Protein AF-A0A1L8ZAM5-F1 (afdb_monomer_lite)

pLDDT: mean 94.32, std 7.03, range [63.94, 98.81]

Structure (mmCIF, N/CA/C/O backbone):
data_AF-A0A1L8ZAM5-F1
#
_entry.id   AF-A0A1L8ZAM5-F1
#
loop_
_atom_site.group_PDB
_atom_site.id
_atom_site.type_symbol
_atom_site.label_atom_id
_atom_site.label_alt_id
_atom_site.label_comp_id
_atom_site.label_asym_id
_atom_site.label_entity_id
_atom_site.label_seq_id
_atom_site.pdbx_PDB_ins_code
_atom_site.Cartn_x
_atom_site.Cartn_y
_atom_site.Cartn_z
_atom_site.occupancy
_atom_site.B_iso_or_equiv
_atom_site.auth_seq_id
_atom_site.auth_comp_id
_atom_site.auth_asym_id
_atom_site.auth_atom_id
_atom_site.pdbx_PDB_model_num
ATOM 1 N N . LYS A 1 1 ? 14.959 -14.318 -19.731 1.00 70.69 1 LYS A N 1
ATOM 2 C CA . LYS A 1 1 ? 14.356 -14.761 -21.014 1.00 70.69 1 LYS A CA 1
ATOM 3 C C . LYS A 1 1 ? 13.358 -13.746 -21.567 1.00 70.69 1 LYS A C 1
ATOM 5 O O . LYS A 1 1 ? 13.463 -13.453 -22.744 1.00 70.69 1 LYS A O 1
ATOM 10 N N . TYR A 1 2 ? 12.443 -13.206 -20.751 1.00 84.19 2 TYR A N 1
ATOM 11 C CA . TYR A 1 2 ? 11.358 -12.346 -21.256 1.00 84.19 2 TYR A CA 1
ATOM 12 C C . TYR A 1 2 ? 11.474 -10.853 -20.890 1.00 84.19 2 TYR A C 1
ATOM 14 O O . TYR A 1 2 ? 10.843 -10.032 -21.534 1.00 84.19 2 TYR A O 1
ATOM 22 N N . GLY A 1 3 ? 12.325 -10.457 -19.939 1.00 86.44 3 GLY A N 1
ATOM 23 C CA . GLY A 1 3 ? 12.623 -9.042 -19.665 1.00 86.44 3 GLY A CA 1
ATOM 24 C C . GLY A 1 3 ? 11.603 -8.347 -18.758 1.00 86.44 3 GLY A C 1
ATOM 25 O O . GLY A 1 3 ? 11.974 -7.999 -17.648 1.00 86.44 3 GLY A O 1
ATOM 26 N N . SER A 1 4 ? 10.354 -8.185 -19.205 1.00 93.06 4 SER A N 1
ATOM 27 C CA . SER A 1 4 ? 9.264 -7.501 -18.478 1.00 93.06 4 SER A CA 1
ATOM 28 C C . SER A 1 4 ? 7.912 -8.199 -18.687 1.00 93.06 4 SER A C 1
ATOM 30 O O . SER A 1 4 ? 7.790 -9.077 -19.548 1.00 93.06 4 SER A O 1
ATOM 32 N N . LEU A 1 5 ? 6.877 -7.797 -17.936 1.00 95.19 5 LEU A N 1
ATOM 33 C CA . LEU A 1 5 ? 5.503 -8.276 -18.134 1.00 95.19 5 LEU A CA 1
ATOM 34 C C . LEU A 1 5 ? 4.952 -7.898 -19.510 1.00 95.19 5 LEU A C 1
ATOM 36 O O . LEU A 1 5 ? 4.290 -8.726 -20.134 1.00 95.19 5 LEU A O 1
ATOM 40 N N . HIS A 1 6 ? 5.264 -6.706 -20.022 1.00 94.75 6 HIS A N 1
ATOM 41 C CA . HIS A 1 6 ? 4.866 -6.296 -21.373 1.00 94.75 6 HIS A CA 1
ATOM 42 C C . HIS A 1 6 ? 5.391 -7.266 -22.430 1.00 94.75 6 HIS A C 1
ATOM 44 O O . HIS A 1 6 ? 4.630 -7.781 -23.244 1.00 94.75 6 HIS A O 1
ATOM 50 N N . ASN A 1 7 ? 6.679 -7.602 -22.362 1.00 93.62 7 ASN A N 1
ATOM 51 C CA . ASN A 1 7 ? 7.300 -8.532 -23.302 1.00 93.62 7 ASN A CA 1
ATOM 52 C C 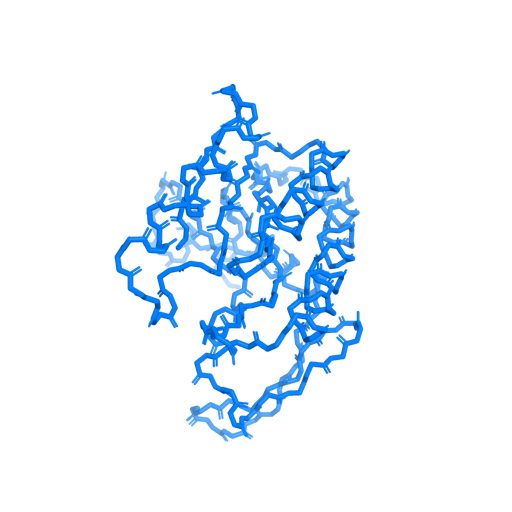. ASN A 1 7 ? 6.804 -9.971 -23.116 1.00 93.62 7 ASN A C 1
ATOM 54 O O . ASN A 1 7 ? 6.690 -10.718 -24.085 1.00 93.62 7 ASN A O 1
ATOM 58 N N . PHE A 1 8 ? 6.518 -10.374 -21.875 1.00 96.00 8 PHE A N 1
ATOM 59 C CA . PHE A 1 8 ? 6.014 -11.712 -21.577 1.00 96.00 8 PHE A CA 1
ATOM 60 C C . PHE A 1 8 ? 4.571 -11.919 -22.056 1.00 96.00 8 PHE A C 1
ATOM 62 O O . PHE A 1 8 ? 4.241 -12.987 -22.562 1.00 96.00 8 PHE A O 1
ATOM 69 N N . THR A 1 9 ? 3.717 -10.906 -21.903 1.00 95.50 9 THR A N 1
ATOM 70 C CA . THR A 1 9 ? 2.276 -10.985 -22.200 1.00 95.50 9 THR A CA 1
ATOM 71 C C . THR A 1 9 ? 1.894 -10.408 -23.560 1.00 95.50 9 THR A C 1
ATOM 73 O O . THR A 1 9 ? 0.767 -10.611 -24.002 1.00 95.50 9 THR A O 1
ATOM 76 N N . THR A 1 10 ? 2.798 -9.679 -24.223 1.00 93.94 10 THR A N 1
ATOM 77 C CA . THR A 1 10 ? 2.553 -8.834 -25.412 1.00 93.94 10 THR A CA 1
ATOM 78 C C . THR A 1 10 ? 1.596 -7.652 -25.184 1.00 93.94 10 THR A C 1
ATOM 80 O O . THR A 1 10 ? 1.192 -6.977 -26.132 1.00 93.94 10 THR A O 1
ATOM 83 N N . TRP A 1 11 ? 1.237 -7.365 -23.929 1.00 96.12 11 TRP A N 1
ATOM 84 C CA . TRP A 1 11 ? 0.388 -6.231 -23.574 1.00 96.12 11 TRP A CA 1
ATOM 85 C C . TRP A 1 11 ? 1.189 -4.928 -23.548 1.00 96.12 11 TRP A C 1
ATOM 87 O O . TRP A 1 11 ? 2.045 -4.720 -22.691 1.00 96.12 11 TRP A O 1
ATOM 97 N N . ASN A 1 12 ? 0.861 -4.017 -24.463 1.00 92.69 12 ASN A N 1
ATOM 98 C CA . ASN A 1 12 ? 1.584 -2.753 -24.652 1.00 92.69 12 ASN A CA 1
ATOM 99 C C . ASN A 1 12 ? 0.889 -1.543 -23.999 1.00 92.69 12 ASN A C 1
ATOM 101 O O . ASN A 1 12 ? 1.110 -0.408 -24.415 1.00 92.69 12 ASN A O 1
ATOM 105 N N . LYS A 1 13 ? 0.000 -1.771 -23.025 1.00 96.19 13 LYS A N 1
ATOM 106 C CA . LYS A 1 13 ? -0.583 -0.706 -22.192 1.00 96.19 13 LYS A CA 1
ATOM 107 C C . LYS A 1 13 ? -0.176 -0.908 -20.737 1.00 96.19 13 LYS A C 1
ATOM 109 O O . LYS A 1 13 ? 0.528 -1.859 -20.421 1.00 96.19 13 LYS A O 1
ATOM 114 N N . ASN A 1 14 ? -0.671 -0.037 -19.867 1.00 96.56 14 ASN A N 1
ATOM 115 C CA . ASN A 1 14 ? -0.209 0.033 -18.493 1.00 96.56 14 ASN A CA 1
ATOM 116 C C . ASN A 1 14 ? -0.565 -1.213 -17.666 1.00 96.56 14 ASN A C 1
ATOM 118 O O . ASN A 1 14 ? -1.676 -1.746 -17.772 1.00 96.56 14 ASN A O 1
ATOM 122 N N . PHE A 1 15 ? 0.355 -1.598 -16.788 1.00 97.69 15 PHE A N 1
ATOM 123 C CA . PHE A 1 15 ? 0.166 -2.512 -15.674 1.00 97.69 15 PHE A CA 1
ATOM 124 C C . PHE A 1 15 ? 0.216 -1.759 -14.346 1.00 97.69 15 PHE A C 1
ATOM 126 O O . PHE A 1 15 ? 1.153 -1.015 -14.064 1.00 97.69 15 PHE A O 1
ATOM 133 N N . LEU A 1 16 ? -0.769 -2.031 -13.495 1.00 97.88 16 LEU A N 1
ATOM 134 C CA . LEU A 1 16 ? -0.651 -1.821 -12.060 1.00 97.88 16 LEU A CA 1
ATOM 135 C C . LEU A 1 16 ? -0.344 -3.176 -11.434 1.00 97.88 16 LEU A C 1
ATOM 137 O O . LEU A 1 16 ? -1.105 -4.126 -11.626 1.00 97.88 16 LEU A O 1
ATOM 141 N N . THR A 1 17 ? 0.757 -3.272 -10.698 1.00 97.19 17 THR A N 1
ATOM 142 C CA . THR A 1 17 ? 1.063 -4.466 -9.907 1.00 97.19 17 THR A CA 1
ATOM 143 C C . THR A 1 17 ? 0.812 -4.187 -8.442 1.00 97.19 17 THR A C 1
ATOM 145 O O . THR A 1 17 ? 1.338 -3.226 -7.887 1.00 97.19 17 THR A O 1
ATOM 148 N N . ASP A 1 18 ? 0.006 -5.038 -7.821 1.00 94.31 18 ASP A N 1
ATOM 149 C CA . ASP A 1 18 ? -0.148 -5.029 -6.375 1.00 94.31 18 ASP A CA 1
ATOM 150 C C . ASP A 1 18 ? 1.117 -5.565 -5.676 1.00 94.31 18 ASP A C 1
ATOM 152 O O . ASP A 1 18 ? 1.936 -6.271 -6.273 1.00 94.31 18 ASP A O 1
ATOM 156 N N . SER A 1 19 ? 1.272 -5.227 -4.398 1.00 89.06 19 SER A N 1
ATOM 157 C CA . SER A 1 19 ? 2.425 -5.588 -3.575 1.00 89.06 19 SER A CA 1
ATOM 158 C C . SER A 1 19 ? 2.397 -7.030 -3.060 1.00 89.06 19 SER A C 1
ATOM 160 O O . SER A 1 19 ? 3.420 -7.540 -2.596 1.00 89.06 19 SER A O 1
ATOM 162 N N . GLY A 1 20 ? 1.234 -7.690 -3.116 1.00 81.88 20 GLY A N 1
ATOM 163 C CA . GLY A 1 20 ? 1.020 -9.002 -2.515 1.00 81.88 20 GLY A CA 1
ATOM 164 C C . GLY A 1 20 ? 0.577 -8.947 -1.049 1.00 81.88 20 GLY A C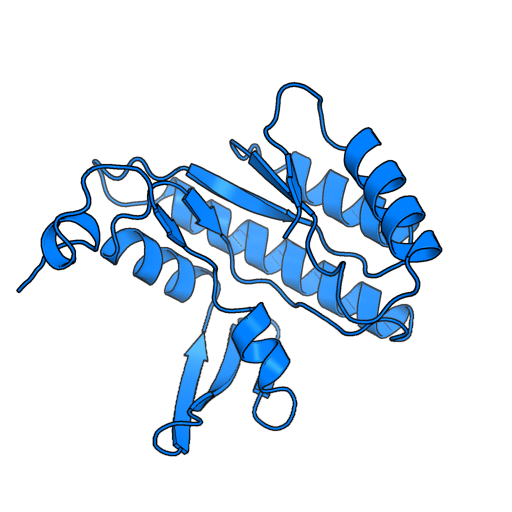 1
ATOM 165 O O . GLY A 1 20 ? 0.333 -10.000 -0.455 1.00 81.88 20 GLY A O 1
ATOM 166 N N . GLY A 1 21 ? 0.467 -7.758 -0.441 1.00 69.88 21 GLY A N 1
ATOM 167 C CA . GLY A 1 21 ? 0.079 -7.587 0.965 1.00 69.88 21 GLY A CA 1
ATOM 168 C C . GLY A 1 21 ? -1.299 -8.180 1.283 1.00 69.88 21 GLY A C 1
ATOM 169 O O . GLY A 1 21 ? -1.474 -8.852 2.308 1.00 69.88 21 GLY A O 1
ATOM 170 N N . PHE A 1 22 ? -2.262 -8.025 0.368 1.00 74.19 22 PHE A N 1
ATOM 171 C CA . PHE A 1 22 ? -3.596 -8.614 0.501 1.00 74.19 22 PHE A CA 1
ATOM 172 C C . PHE A 1 22 ? -3.593 -10.141 0.327 1.00 74.19 22 PHE A C 1
ATOM 174 O O . PHE A 1 22 ? -4.240 -10.860 1.086 1.00 74.19 22 PHE A O 1
ATOM 181 N N . GLN A 1 23 ? -2.820 -10.679 -0.617 1.00 75.81 23 GLN A N 1
ATOM 182 C CA . GLN A 1 23 ? -2.671 -12.125 -0.809 1.00 75.81 23 GLN A CA 1
ATOM 183 C C . GLN A 1 23 ? -2.055 -12.751 0.443 1.00 75.81 23 GLN A C 1
ATOM 185 O O . GLN A 1 23 ? -2.527 -13.781 0.922 1.00 75.81 23 GLN A O 1
ATOM 190 N N . VAL A 1 24 ? -1.067 -12.087 1.043 1.00 73.50 24 VAL A N 1
ATOM 191 C CA . VAL A 1 24 ? -0.512 -12.497 2.331 1.00 73.50 24 VAL A CA 1
ATOM 192 C C . VAL A 1 24 ? -1.572 -12.408 3.440 1.00 73.50 24 VAL A C 1
ATOM 194 O O . VAL A 1 24 ? -1.643 -13.310 4.269 1.00 73.50 24 VAL A O 1
ATOM 197 N N . PHE A 1 25 ? -2.449 -11.396 3.447 1.00 66.12 25 PHE A N 1
ATOM 198 C CA . PHE A 1 25 ? -3.618 -11.330 4.346 1.00 66.12 25 PHE A CA 1
ATOM 199 C C . PHE A 1 25 ? -4.591 -12.497 4.182 1.00 66.12 25 PHE A C 1
ATOM 201 O O . PHE A 1 25 ? -4.984 -13.089 5.187 1.00 66.12 25 PHE A O 1
ATOM 208 N N . SER A 1 26 ? -4.903 -12.902 2.951 1.00 69.31 26 SER A N 1
ATOM 209 C CA . SER A 1 26 ? -5.757 -14.070 2.694 1.00 69.31 26 SER A CA 1
ATOM 210 C C . SER A 1 26 ? -5.150 -15.391 3.201 1.00 69.31 26 SER A C 1
ATOM 212 O O . SER A 1 26 ? -5.872 -16.354 3.445 1.00 69.31 26 SER A O 1
ATOM 214 N N . LEU A 1 27 ? -3.833 -15.413 3.439 1.00 73.44 27 LEU A N 1
ATOM 215 C CA . LEU A 1 27 ? -3.076 -16.524 4.019 1.00 73.44 27 LEU A CA 1
ATOM 216 C C . LEU A 1 27 ? -2.806 -16.323 5.524 1.00 73.44 27 LEU A C 1
ATOM 218 O O . LEU A 1 27 ? -1.775 -16.768 6.024 1.00 73.44 27 LEU A O 1
ATOM 222 N N . SER A 1 28 ? -3.688 -15.640 6.259 1.00 63.94 28 SER A N 1
ATOM 223 C CA . SER A 1 28 ? -3.460 -15.187 7.645 1.00 63.94 28 SER A CA 1
ATOM 224 C C . SER A 1 28 ? -2.933 -16.260 8.614 1.00 63.94 28 SER A C 1
ATOM 226 O O . SER A 1 28 ? -2.066 -15.957 9.430 1.00 63.94 28 SER A O 1
ATOM 228 N N . GLY A 1 29 ? -3.370 -17.520 8.491 1.00 65.25 29 GLY A N 1
ATOM 229 C CA . GLY A 1 29 ? -2.870 -18.642 9.306 1.00 65.25 29 GLY A CA 1
ATOM 230 C C . GLY A 1 29 ? -1.452 -19.125 8.960 1.00 65.25 29 GLY A C 1
ATOM 231 O O . GLY A 1 29 ? -0.883 -19.948 9.672 1.00 65.25 29 GLY A O 1
ATOM 232 N N . LEU A 1 30 ? -0.878 -18.633 7.864 1.00 73.56 30 LEU A N 1
ATOM 233 C CA . LEU A 1 30 ? 0.402 -19.055 7.298 1.00 73.56 30 LEU A CA 1
ATOM 234 C C . LEU A 1 30 ? 1.417 -17.912 7.207 1.00 73.56 30 LEU A C 1
ATOM 236 O O . LEU A 1 30 ? 2.467 -18.103 6.588 1.00 73.56 30 LEU A O 1
ATOM 240 N N . ARG A 1 31 ? 1.129 -16.745 7.804 1.00 84.25 31 ARG A N 1
ATOM 241 C CA . ARG A 1 31 ? 2.020 -15.579 7.777 1.00 84.25 31 ARG A CA 1
ATOM 242 C C . ARG A 1 31 ? 2.556 -15.189 9.149 1.00 84.25 31 ARG A C 1
ATOM 244 O O . ARG A 1 31 ? 1.891 -15.354 10.166 1.00 84.25 31 ARG A O 1
ATOM 251 N N . LYS A 1 32 ? 3.737 -14.574 9.156 1.00 87.75 32 LYS A N 1
ATOM 252 C CA . LYS A 1 32 ? 4.314 -13.887 10.315 1.00 87.75 32 LYS A CA 1
ATOM 253 C C . LYS A 1 32 ? 4.858 -12.535 9.875 1.00 87.75 32 LYS A C 1
ATOM 255 O O . LYS A 1 32 ? 5.745 -12.476 9.029 1.00 87.75 32 LYS A O 1
ATOM 260 N N . ILE A 1 33 ? 4.316 -11.470 10.453 1.00 90.69 33 ILE A N 1
ATOM 261 C CA . ILE A 1 33 ? 4.731 -10.091 10.192 1.00 90.69 33 ILE A CA 1
ATOM 262 C C . ILE A 1 33 ? 5.795 -9.694 11.217 1.00 90.69 33 ILE A C 1
ATOM 264 O O . ILE A 1 33 ? 5.663 -9.997 12.405 1.00 90.69 33 ILE A O 1
ATOM 268 N N . ASP A 1 34 ? 6.832 -9.001 10.763 1.00 91.69 34 ASP A N 1
ATOM 269 C CA . ASP A 1 34 ? 7.798 -8.312 11.613 1.00 91.69 34 ASP A CA 1
ATOM 270 C C . ASP A 1 34 ? 8.032 -6.875 11.116 1.00 91.69 34 ASP A C 1
ATOM 272 O O . ASP A 1 34 ? 7.349 -6.391 10.220 1.00 91.69 34 ASP A O 1
ATOM 276 N N . LEU A 1 35 ? 8.974 -6.150 11.723 1.00 93.62 35 LEU A N 1
ATOM 277 C CA . LEU A 1 35 ? 9.244 -4.755 11.355 1.00 93.62 35 LEU A CA 1
ATOM 278 C C . LEU A 1 35 ? 9.885 -4.591 9.966 1.00 93.62 35 LEU A C 1
ATOM 280 O O . LEU A 1 35 ? 9.846 -3.497 9.409 1.00 93.62 35 LEU A O 1
ATOM 284 N N . LYS A 1 36 ? 10.501 -5.638 9.413 1.00 94.00 36 LYS A N 1
ATOM 285 C CA . LYS A 1 36 ? 11.262 -5.611 8.155 1.00 94.00 36 LYS A CA 1
ATOM 286 C C . LYS A 1 36 ? 10.507 -6.237 6.983 1.00 94.00 36 LYS A C 1
ATOM 288 O O . LYS A 1 36 ? 10.867 -5.979 5.837 1.00 94.00 36 LYS A O 1
ATOM 293 N N . GLY A 1 37 ? 9.482 -7.041 7.246 1.00 94.38 37 GLY A N 1
ATOM 294 C CA . GLY A 1 37 ? 8.728 -7.700 6.193 1.00 94.38 37 GLY A CA 1
ATOM 295 C C . GLY A 1 37 ? 7.707 -8.708 6.700 1.00 94.38 37 GLY A C 1
ATOM 296 O O . GLY A 1 37 ? 7.286 -8.700 7.859 1.00 94.38 37 GLY A O 1
ATOM 297 N N . VAL A 1 38 ? 7.314 -9.606 5.802 1.00 94.25 38 VAL A N 1
ATOM 298 C CA . VAL A 1 38 ? 6.362 -10.671 6.088 1.00 94.25 38 VAL A CA 1
ATOM 299 C C . VAL A 1 38 ? 6.864 -12.014 5.582 1.00 94.25 38 VAL A C 1
ATOM 301 O O . VAL A 1 38 ? 7.197 -12.192 4.410 1.00 94.25 38 VAL A O 1
ATOM 304 N N . HIS A 1 39 ? 6.914 -12.978 6.491 1.00 92.44 39 HIS A N 1
ATOM 305 C CA . HIS A 1 39 ? 7.117 -14.380 6.169 1.00 92.44 39 HIS A CA 1
ATOM 306 C C . HIS A 1 39 ? 5.778 -15.014 5.828 1.00 92.44 39 HIS A C 1
ATOM 308 O O . HIS A 1 39 ? 4.795 -14.765 6.526 1.00 92.44 39 HIS A O 1
ATOM 314 N N . PHE A 1 40 ? 5.738 -15.872 4.815 1.00 91.00 40 PHE A N 1
ATOM 315 C CA . PHE A 1 40 ? 4.558 -16.677 4.525 1.00 91.00 40 PHE A CA 1
ATOM 316 C C . PHE A 1 40 ? 4.925 -18.037 3.935 1.00 91.00 40 PHE A C 1
ATOM 318 O O . PHE A 1 40 ? 6.007 -18.223 3.373 1.00 91.00 40 PHE A O 1
ATOM 325 N N . LYS A 1 41 ? 4.009 -18.995 4.076 1.00 89.00 41 LYS A N 1
ATOM 326 C CA . LYS A 1 41 ? 4.099 -20.311 3.442 1.00 89.00 41 LYS A CA 1
ATOM 327 C C . LYS A 1 41 ? 3.262 -20.331 2.163 1.00 89.00 41 LYS A C 1
ATOM 329 O O . LYS A 1 41 ? 2.081 -19.990 2.190 1.00 89.00 41 LYS A O 1
ATOM 334 N N . SER A 1 42 ? 3.871 -20.735 1.054 1.00 87.56 42 SER A N 1
ATO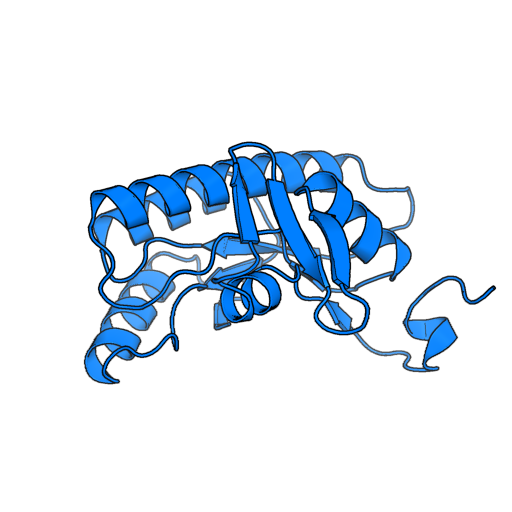M 335 C CA . SER A 1 42 ? 3.203 -20.944 -0.229 1.00 87.56 42 SER A CA 1
ATOM 336 C C . SER A 1 42 ? 2.104 -22.001 -0.096 1.00 87.56 42 SER A C 1
ATOM 338 O O . SER A 1 42 ? 2.323 -23.076 0.463 1.00 87.56 42 SER A O 1
ATOM 340 N N . HIS A 1 43 ? 0.917 -21.708 -0.629 1.00 83.62 43 HIS A N 1
ATOM 341 C CA . HIS A 1 43 ? -0.200 -22.655 -0.672 1.00 83.62 43 HIS A CA 1
ATOM 342 C C . HIS A 1 43 ? -0.085 -23.659 -1.833 1.00 83.62 43 HIS A C 1
ATOM 344 O O . HIS A 1 43 ? -0.843 -24.622 -1.869 1.00 83.62 43 HIS A O 1
ATOM 350 N N . LEU A 1 44 ? 0.841 -23.436 -2.775 1.00 86.56 44 LEU A N 1
ATOM 351 C CA . LEU A 1 44 ? 1.038 -24.298 -3.944 1.00 86.56 44 LEU A CA 1
ATOM 352 C C . LEU A 1 44 ? 1.935 -25.499 -3.627 1.00 86.56 44 LEU A C 1
ATOM 354 O O . LEU A 1 44 ? 1.642 -26.615 -4.042 1.00 86.56 44 LEU A O 1
ATOM 358 N N . ASP A 1 45 ? 3.024 -25.269 -2.894 1.00 90.56 45 ASP A N 1
ATOM 359 C CA . ASP A 1 45 ? 4.072 -26.270 -2.645 1.00 90.56 45 ASP A CA 1
ATOM 360 C C . ASP A 1 45 ? 4.564 -26.303 -1.187 1.00 90.56 45 ASP A C 1
ATOM 362 O O . ASP A 1 45 ? 5.397 -27.131 -0.823 1.00 90.56 45 ASP A O 1
ATOM 366 N N . GLY A 1 46 ? 4.056 -25.417 -0.326 1.00 88.25 46 GLY A N 1
ATOM 367 C CA . GLY A 1 46 ? 4.455 -25.345 1.075 1.00 88.25 46 GLY A CA 1
ATOM 368 C C . GLY A 1 46 ? 5.823 -24.708 1.328 1.00 88.25 46 GLY A C 1
ATOM 369 O O . GLY A 1 46 ? 6.285 -24.748 2.471 1.00 88.25 46 GLY A O 1
ATOM 370 N N . SER A 1 47 ? 6.472 -24.130 0.317 1.00 91.56 47 SER A N 1
ATOM 371 C CA . SER A 1 47 ? 7.753 -23.439 0.482 1.00 91.56 47 SER A CA 1
ATOM 372 C C . SER A 1 47 ? 7.608 -22.147 1.300 1.00 91.56 47 SER A C 1
ATOM 374 O O . SER A 1 47 ? 6.542 -21.528 1.350 1.00 91.56 47 SER A O 1
ATOM 376 N N . TYR A 1 48 ? 8.676 -21.755 1.998 1.00 90.88 48 TYR A N 1
ATOM 377 C CA . TYR A 1 48 ? 8.695 -20.542 2.816 1.00 90.88 48 TYR A CA 1
ATOM 378 C C . TYR A 1 48 ? 9.282 -19.373 2.033 1.00 90.88 48 TYR A C 1
ATOM 380 O O . TYR A 1 48 ? 10.373 -19.470 1.474 1.00 90.88 48 TYR A O 1
ATOM 388 N N . HIS A 1 49 ? 8.581 -18.245 2.070 1.00 92.19 49 HIS A N 1
ATOM 389 C CA . HIS A 1 49 ? 8.982 -17.004 1.427 1.00 92.19 49 HIS A CA 1
ATOM 390 C C . HIS A 1 49 ? 9.035 -15.859 2.433 1.00 92.19 49 HIS A C 1
ATOM 392 O O . HIS A 1 49 ? 8.384 -15.890 3.481 1.00 92.19 49 HIS A O 1
ATOM 398 N N . TYR A 1 50 ? 9.824 -14.841 2.100 1.00 94.50 50 TYR A N 1
ATOM 399 C CA . TYR A 1 50 ? 9.931 -13.612 2.870 1.00 94.50 50 TYR A CA 1
ATOM 400 C C . TYR A 1 50 ? 9.868 -12.413 1.934 1.00 94.50 50 TYR A C 1
ATOM 402 O O . TYR A 1 50 ? 10.708 -12.271 1.045 1.00 94.50 50 TYR A O 1
ATOM 410 N N . PHE A 1 51 ? 8.859 -11.570 2.123 1.00 95.12 51 PHE A N 1
ATOM 411 C CA . PHE A 1 51 ? 8.710 -10.320 1.392 1.00 95.12 51 PHE A CA 1
ATOM 412 C C . PHE A 1 51 ? 9.156 -9.161 2.266 1.00 95.12 51 PHE A C 1
ATOM 414 O O . PHE A 1 51 ? 8.677 -9.004 3.386 1.00 95.12 51 PHE A O 1
ATOM 421 N N . THR A 1 52 ? 10.042 -8.332 1.724 1.00 97.19 52 THR A N 1
ATOM 422 C CA . THR A 1 52 ? 10.413 -7.037 2.298 1.00 97.19 52 THR A CA 1
ATOM 423 C C . THR A 1 52 ? 9.921 -5.916 1.385 1.00 97.19 52 THR A C 1
ATOM 425 O O . THR A 1 52 ? 9.742 -6.155 0.185 1.00 97.19 52 THR A O 1
ATOM 428 N N . PRO A 1 53 ? 9.738 -4.687 1.896 1.00 97.56 53 PRO A N 1
ATOM 429 C CA . PRO A 1 53 ? 9.360 -3.540 1.071 1.00 97.56 53 PRO A CA 1
ATOM 430 C C . PRO A 1 53 ? 10.302 -3.333 -0.125 1.00 97.56 53 PRO A C 1
ATOM 432 O O . PRO A 1 53 ? 9.861 -3.144 -1.258 1.00 97.56 53 PRO A O 1
ATOM 435 N N . GLU A 1 54 ? 11.612 -3.447 0.098 1.00 97.94 54 GLU A N 1
ATOM 436 C CA . GLU A 1 54 ? 12.628 -3.298 -0.943 1.00 97.94 54 GLU A CA 1
ATOM 437 C C . GLU A 1 54 ? 12.600 -4.453 -1.952 1.00 97.94 54 GLU A C 1
ATOM 439 O O . GLU A 1 54 ? 12.745 -4.223 -3.151 1.00 97.94 54 GLU A O 1
ATOM 444 N N . GLY A 1 55 ? 12.376 -5.687 -1.488 1.00 97.38 55 GLY A N 1
ATOM 445 C CA . GLY A 1 55 ? 12.277 -6.861 -2.354 1.00 97.38 55 GLY A CA 1
ATOM 446 C C . GLY A 1 55 ? 11.036 -6.822 -3.245 1.00 97.38 55 GLY A C 1
ATOM 447 O O . GLY A 1 55 ? 11.122 -7.105 -4.438 1.00 97.38 55 GLY A O 1
ATOM 448 N N . VAL A 1 56 ? 9.893 -6.412 -2.688 1.00 97.50 56 VAL A N 1
ATOM 449 C CA . VAL A 1 56 ? 8.635 -6.227 -3.428 1.00 97.50 56 VAL A CA 1
ATOM 450 C C . VAL A 1 56 ? 8.760 -5.110 -4.460 1.00 97.50 56 VAL A C 1
ATOM 452 O O . VAL A 1 56 ? 8.329 -5.285 -5.599 1.00 97.50 56 VAL A O 1
ATOM 455 N N . PHE A 1 57 ? 9.410 -3.995 -4.117 1.00 98.12 57 PHE A N 1
ATOM 456 C CA . PHE A 1 57 ? 9.733 -2.953 -5.092 1.00 98.12 57 PHE A CA 1
ATOM 457 C C . PHE A 1 57 ? 10.625 -3.485 -6.225 1.00 98.12 57 PHE A C 1
ATOM 459 O O . PHE A 1 57 ? 10.310 -3.300 -7.399 1.00 98.12 57 PHE A O 1
ATOM 466 N N . ALA A 1 58 ? 11.711 -4.190 -5.887 1.00 97.19 58 ALA A N 1
ATOM 467 C CA . ALA A 1 58 ? 12.643 -4.731 -6.874 1.00 97.19 58 ALA A CA 1
ATOM 468 C C . ALA A 1 58 ? 11.970 -5.729 -7.833 1.00 97.19 58 ALA A C 1
ATOM 470 O O . ALA A 1 58 ? 12.286 -5.748 -9.022 1.00 97.19 58 ALA A O 1
ATOM 471 N N . MET A 1 59 ? 11.020 -6.533 -7.345 1.00 96.06 59 MET A N 1
ATOM 472 C CA . MET A 1 59 ? 10.222 -7.427 -8.189 1.00 96.06 59 MET A CA 1
ATOM 473 C C . MET A 1 59 ? 9.347 -6.654 -9.181 1.00 96.06 59 MET A C 1
ATOM 475 O O . MET A 1 59 ? 9.340 -6.987 -10.363 1.00 96.06 59 MET A O 1
ATOM 479 N N . GLN A 1 60 ? 8.666 -5.597 -8.738 1.00 97.62 60 GLN A N 1
ATOM 480 C CA . GLN A 1 60 ? 7.838 -4.762 -9.618 1.00 97.62 60 GLN A CA 1
ATOM 481 C C . GLN A 1 60 ? 8.677 -3.992 -10.651 1.00 97.62 60 GLN A C 1
ATOM 483 O O . GLN A 1 60 ? 8.281 -3.866 -11.809 1.00 97.62 60 GLN A O 1
ATOM 488 N N . GLU A 1 61 ? 9.888 -3.570 -10.282 1.00 97.25 61 GLU A N 1
ATOM 489 C CA . GLU A 1 61 ? 10.849 -3.003 -11.231 1.00 97.25 61 GLU A CA 1
ATOM 490 C C . GLU A 1 61 ? 11.281 -4.031 -12.293 1.00 97.25 61 GLU A C 1
ATOM 492 O O . GLU A 1 61 ? 11.354 -3.702 -13.474 1.00 97.25 61 GLU A O 1
ATOM 497 N N . ILE A 1 62 ? 11.521 -5.292 -11.907 1.00 95.44 62 ILE A N 1
ATOM 498 C CA . ILE A 1 62 ? 11.811 -6.384 -12.856 1.00 95.44 62 ILE A CA 1
ATOM 499 C C . ILE A 1 62 ? 10.610 -6.652 -13.770 1.00 95.44 62 ILE A C 1
ATOM 501 O O . ILE A 1 62 ? 10.778 -6.907 -14.961 1.00 95.44 62 ILE A O 1
ATOM 505 N N . PHE A 1 63 ? 9.394 -6.586 -13.233 1.00 95.94 63 PHE A N 1
ATOM 506 C CA . PHE A 1 63 ? 8.172 -6.712 -14.021 1.00 95.94 63 PHE A CA 1
ATOM 507 C C . PHE A 1 63 ? 7.981 -5.557 -15.006 1.00 95.94 63 PHE A C 1
ATOM 509 O O . PHE A 1 63 ? 7.305 -5.744 -16.019 1.00 95.94 63 PHE A O 1
ATOM 516 N N . GLY A 1 64 ? 8.624 -4.413 -14.766 1.00 96.50 64 GLY A N 1
ATOM 517 C CA . GLY A 1 64 ? 8.461 -3.212 -15.571 1.00 96.50 64 GLY A CA 1
ATOM 518 C C . GLY A 1 64 ? 7.101 -2.557 -15.351 1.00 96.50 64 GLY A C 1
ATOM 519 O O . GLY A 1 64 ? 6.541 -2.035 -16.301 1.00 96.50 64 GLY A O 1
ATOM 520 N N . SER A 1 65 ? 6.561 -2.617 -14.130 1.00 97.38 65 SER A N 1
ATOM 521 C CA . SER A 1 65 ? 5.228 -2.095 -13.814 1.00 97.38 65 SER A CA 1
ATOM 522 C C . SER A 1 65 ? 5.117 -0.588 -14.044 1.00 97.38 65 SER A C 1
ATOM 524 O O . SER A 1 65 ? 6.005 0.161 -13.631 1.00 97.38 65 SER A O 1
ATOM 526 N N . ASP A 1 66 ? 4.004 -0.134 -14.618 1.00 98.31 66 ASP A N 1
ATOM 527 C CA . ASP A 1 66 ? 3.724 1.291 -14.830 1.00 98.31 66 ASP A CA 1
ATOM 528 C C . ASP A 1 66 ? 3.187 1.975 -13.570 1.00 98.31 66 ASP A C 1
ATOM 530 O O . ASP A 1 66 ? 3.464 3.150 -13.341 1.00 98.31 66 ASP A O 1
ATOM 534 N N . ILE A 1 67 ? 2.439 1.246 -12.735 1.00 98.38 67 ILE A N 1
ATOM 535 C CA . ILE A 1 67 ? 2.023 1.677 -11.396 1.00 98.38 67 ILE A CA 1
ATOM 536 C C . ILE A 1 67 ? 2.450 0.617 -10.382 1.00 98.38 67 ILE A C 1
ATOM 538 O O . ILE A 1 67 ? 2.183 -0.575 -10.549 1.00 98.38 67 ILE A O 1
ATOM 542 N N . ILE A 1 68 ? 3.121 1.078 -9.333 1.00 98.06 68 ILE A N 1
ATOM 543 C CA . ILE A 1 68 ? 3.780 0.258 -8.320 1.00 98.06 68 ILE A CA 1
ATOM 544 C C . ILE A 1 68 ? 3.055 0.465 -6.996 1.00 98.06 68 ILE A C 1
ATOM 546 O O . ILE A 1 68 ? 2.858 1.611 -6.585 1.00 98.06 68 ILE A O 1
ATOM 550 N N . MET A 1 69 ? 2.730 -0.622 -6.304 1.00 98.25 69 MET A N 1
ATOM 551 C CA . MET A 1 69 ? 2.147 -0.578 -4.963 1.00 98.25 69 MET A CA 1
ATOM 552 C C . MET A 1 69 ? 3.181 -1.055 -3.924 1.00 98.25 69 MET A C 1
ATOM 554 O O . MET A 1 69 ? 3.796 -2.108 -4.120 1.00 98.25 69 MET A O 1
ATOM 558 N N . PRO A 1 70 ? 3.437 -0.316 -2.828 1.00 97.50 70 PRO A N 1
ATOM 559 C CA . PRO A 1 70 ? 4.337 -0.753 -1.765 1.00 97.50 70 PRO A CA 1
ATOM 560 C C . PRO A 1 70 ? 3.725 -1.908 -0.973 1.00 97.50 70 PRO A C 1
ATOM 562 O O . PRO A 1 70 ? 2.506 -2.036 -0.881 1.00 97.50 70 PRO A O 1
ATOM 565 N N . LEU A 1 71 ? 4.578 -2.714 -0.342 1.00 97.38 71 LEU A N 1
ATOM 566 C CA . LEU A 1 71 ? 4.119 -3.683 0.648 1.00 97.38 71 LEU A CA 1
ATOM 567 C C . LEU A 1 71 ? 3.454 -2.954 1.824 1.00 97.38 71 LEU A C 1
ATOM 569 O O . LEU A 1 71 ? 4.024 -2.010 2.375 1.00 97.38 71 LEU A O 1
ATOM 573 N N . ASP A 1 72 ? 2.276 -3.418 2.222 1.00 97.00 72 ASP A N 1
ATOM 574 C CA . ASP A 1 72 ? 1.496 -2.893 3.336 1.00 97.00 72 ASP A CA 1
ATOM 575 C C . ASP A 1 72 ? 0.919 -4.028 4.194 1.00 97.00 72 ASP A C 1
ATOM 577 O O . ASP A 1 72 ? 1.032 -5.215 3.869 1.00 97.00 72 ASP A O 1
ATOM 581 N N . ILE A 1 73 ? 0.307 -3.664 5.322 1.00 94.81 73 ILE A N 1
ATOM 582 C CA . ILE A 1 73 ? -0.426 -4.615 6.156 1.00 94.81 73 ILE A CA 1
ATOM 583 C C . ILE A 1 73 ? -1.920 -4.342 6.038 1.00 94.81 73 ILE A C 1
ATOM 585 O O . ILE A 1 73 ? -2.476 -3.483 6.724 1.00 94.81 73 ILE A O 1
ATOM 589 N N . CYS A 1 74 ? -2.581 -5.156 5.218 1.00 92.19 74 CYS A N 1
ATOM 590 C CA . CYS A 1 74 ? -4.029 -5.275 5.236 1.00 92.19 74 CYS A CA 1
ATOM 591 C C . CYS A 1 74 ? -4.479 -6.100 6.459 1.00 92.19 74 CYS A C 1
ATOM 593 O O . CYS A 1 74 ? -3.893 -7.146 6.786 1.00 92.19 74 CYS A O 1
ATOM 595 N N . SER A 1 75 ? -5.509 -5.607 7.148 1.00 91.62 75 SER A N 1
ATOM 596 C CA . SER A 1 75 ? -6.081 -6.196 8.362 1.00 91.62 75 SER A CA 1
ATOM 597 C C . SER A 1 75 ? -7.606 -6.223 8.288 1.00 91.62 75 SER A C 1
ATOM 599 O O . SER A 1 75 ? -8.207 -5.425 7.571 1.00 91.62 75 SER A O 1
ATOM 601 N N . SER A 1 76 ? -8.224 -7.149 9.023 1.00 92.75 76 SER A N 1
ATOM 602 C CA . SER A 1 76 ? -9.677 -7.329 9.031 1.00 92.75 76 SER A CA 1
ATOM 603 C C . SER A 1 76 ? -10.399 -6.145 9.673 1.00 92.75 76 SER A C 1
ATOM 605 O O . SER A 1 76 ? -9.855 -5.441 10.529 1.00 92.75 76 SER A O 1
ATOM 607 N N . TYR A 1 77 ? -11.669 -5.966 9.317 1.00 95.44 77 TYR A N 1
ATOM 608 C CA . TYR A 1 77 ? -12.560 -5.087 10.067 1.00 95.44 77 TYR A CA 1
ATOM 609 C C . TYR A 1 77 ? -12.685 -5.545 11.532 1.00 95.44 77 TYR A C 1
ATOM 611 O O . TYR A 1 77 ? -12.818 -6.737 11.802 1.00 95.44 77 TYR A O 1
ATOM 619 N N . GLY A 1 78 ? -12.675 -4.594 12.470 1.00 93.06 78 GLY A N 1
ATOM 620 C CA . GLY A 1 78 ? -12.971 -4.855 13.883 1.00 93.06 78 GLY A CA 1
ATOM 621 C C . GLY A 1 78 ? -11.786 -5.287 14.749 1.00 93.06 78 GLY A C 1
ATOM 622 O O . GLY A 1 78 ? -12.005 -5.639 15.906 1.00 93.06 78 GLY A O 1
ATOM 623 N N . ILE A 1 79 ? -10.551 -5.241 14.234 1.00 95.50 79 ILE A N 1
ATOM 624 C CA . ILE A 1 79 ? -9.360 -5.356 15.089 1.00 95.50 79 ILE A CA 1
ATOM 625 C C . ILE A 1 79 ? -9.315 -4.220 16.116 1.00 95.50 79 ILE A C 1
ATOM 627 O O . ILE A 1 79 ? -9.890 -3.144 15.908 1.00 95.50 79 ILE A O 1
ATOM 631 N N . ASP A 1 80 ? -8.621 -4.446 17.228 1.00 97.75 80 ASP A N 1
ATOM 632 C CA . ASP A 1 80 ? -8.497 -3.420 18.251 1.00 97.75 80 ASP A CA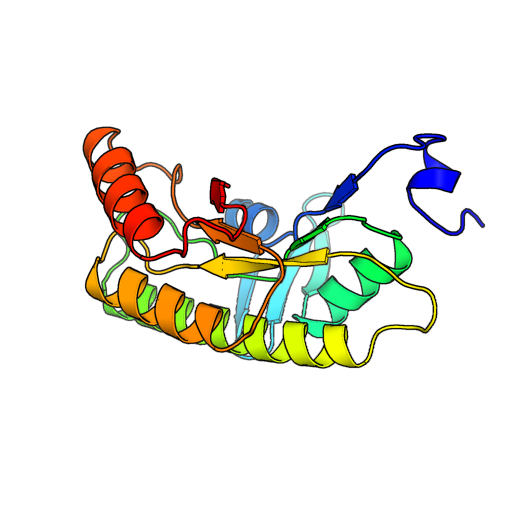 1
ATOM 633 C C . ASP A 1 80 ? -7.628 -2.238 17.786 1.00 97.75 80 ASP A C 1
ATOM 635 O O . ASP A 1 80 ? -6.842 -2.314 16.836 1.00 97.75 80 ASP A O 1
ATOM 639 N N . TYR A 1 81 ? -7.787 -1.110 18.475 1.00 98.12 81 TYR A N 1
ATOM 640 C CA . TYR A 1 81 ? -7.085 0.123 18.140 1.00 98.12 81 TYR A CA 1
ATOM 641 C C . TYR A 1 81 ? -5.557 -0.019 18.212 1.00 98.12 81 TYR A C 1
ATOM 643 O O . TYR A 1 81 ? -4.854 0.547 17.378 1.00 98.12 81 TYR A O 1
ATOM 651 N N . ASN A 1 82 ? -5.024 -0.759 19.190 1.00 98.25 82 ASN A N 1
ATOM 652 C CA . ASN A 1 82 ? -3.580 -0.905 19.366 1.00 98.25 82 ASN A CA 1
ATOM 653 C C . ASN A 1 82 ? -2.972 -1.729 18.228 1.00 98.25 82 ASN A C 1
ATOM 655 O O . ASN A 1 82 ? -1.921 -1.356 17.703 1.00 98.25 82 ASN A O 1
ATOM 659 N N . GLU A 1 83 ? -3.649 -2.800 17.813 1.00 96.62 83 GLU A N 1
ATOM 660 C CA . GLU A 1 83 ? -3.258 -3.596 16.653 1.00 96.62 83 GLU A CA 1
ATOM 661 C C . GLU A 1 83 ? -3.332 -2.763 15.361 1.00 96.62 83 GLU A C 1
ATOM 663 O O . GLU A 1 83 ? -2.358 -2.702 14.605 1.00 96.62 83 GLU A O 1
ATOM 668 N N . ALA A 1 84 ? -4.429 -2.028 15.143 1.00 97.81 84 ALA A N 1
ATOM 669 C CA . ALA A 1 84 ? -4.570 -1.141 13.986 1.00 97.81 84 ALA A CA 1
ATOM 670 C C . ALA A 1 84 ? -3.475 -0.063 13.957 1.00 97.81 84 ALA A C 1
ATOM 672 O O . ALA A 1 84 ? -2.889 0.219 12.907 1.00 97.81 84 ALA A O 1
ATOM 673 N N . ASN A 1 85 ? -3.164 0.520 15.114 1.00 98.38 85 ASN A N 1
ATOM 674 C CA . ASN A 1 85 ? -2.116 1.517 15.287 1.00 98.38 85 ASN A CA 1
ATOM 675 C C . ASN A 1 85 ? -0.731 0.939 14.954 1.00 98.38 85 ASN A C 1
ATOM 677 O O . ASN A 1 85 ? 0.036 1.575 14.227 1.00 98.38 85 ASN A O 1
ATOM 681 N N . LEU A 1 86 ? -0.431 -0.274 15.428 1.00 97.44 86 LEU A N 1
ATOM 682 C CA . LEU A 1 86 ? 0.808 -0.987 15.125 1.00 97.44 86 LEU A CA 1
ATOM 683 C C . LEU A 1 86 ? 0.955 -1.247 13.619 1.00 97.44 86 LEU A C 1
ATOM 685 O O . LEU A 1 86 ? 1.973 -0.873 13.038 1.00 97.44 86 LEU A O 1
ATOM 689 N N . TYR A 1 87 ? -0.058 -1.828 12.972 1.00 96.69 87 TYR A N 1
ATOM 690 C CA . TYR A 1 87 ? -0.015 -2.119 11.534 1.00 96.69 87 TYR A CA 1
ATOM 691 C C . TYR A 1 87 ? 0.063 -0.863 10.672 1.00 96.69 87 TYR A C 1
ATOM 693 O O . TYR A 1 87 ? 0.779 -0.852 9.669 1.00 96.69 87 TYR A O 1
ATOM 701 N N . THR A 1 88 ? -0.599 0.217 11.089 1.00 97.94 88 THR A N 1
ATOM 702 C CA . THR A 1 88 ? -0.483 1.523 10.430 1.00 97.94 88 THR A CA 1
ATOM 703 C C . THR A 1 88 ? 0.955 2.035 10.501 1.00 97.94 88 THR A C 1
ATOM 705 O O . THR A 1 88 ? 1.510 2.436 9.484 1.00 97.94 88 THR A O 1
ATOM 708 N N . ASN A 1 89 ? 1.597 1.956 11.672 1.00 98.06 89 ASN A N 1
ATOM 709 C CA . ASN A 1 89 ? 2.982 2.403 11.844 1.00 98.06 89 ASN A CA 1
ATOM 710 C C . ASN A 1 89 ? 3.973 1.563 11.029 1.00 98.06 89 ASN A C 1
ATOM 712 O O . ASN A 1 89 ? 4.875 2.115 10.400 1.00 98.06 89 ASN A O 1
ATOM 716 N N . ILE A 1 90 ? 3.803 0.237 11.013 1.00 97.69 90 ILE A N 1
ATOM 717 C CA . ILE A 1 90 ? 4.643 -0.645 10.195 1.00 97.69 90 ILE A CA 1
ATOM 718 C C . ILE A 1 90 ? 4.446 -0.329 8.706 1.00 97.69 90 ILE A C 1
ATOM 720 O O . ILE A 1 90 ? 5.435 -0.142 8.003 1.00 97.69 90 ILE A O 1
ATOM 724 N N . THR A 1 91 ? 3.199 -0.167 8.249 1.00 97.56 91 THR A N 1
ATOM 725 C CA . THR A 1 91 ? 2.889 0.206 6.858 1.00 97.56 91 THR A CA 1
ATOM 726 C C . THR A 1 91 ? 3.542 1.533 6.470 1.00 97.56 91 THR A C 1
ATOM 728 O O . THR A 1 91 ? 4.201 1.608 5.435 1.00 97.56 91 THR A O 1
ATOM 731 N N . THR A 1 92 ? 3.438 2.570 7.308 1.00 98.19 92 THR A N 1
ATOM 732 C CA . THR A 1 92 ? 4.102 3.858 7.058 1.00 98.19 92 THR A CA 1
ATOM 733 C C . THR A 1 92 ? 5.623 3.695 6.958 1.00 98.19 92 THR A C 1
ATOM 735 O O . THR A 1 92 ? 6.252 4.253 6.058 1.00 98.19 92 THR A O 1
ATOM 738 N N . ASN A 1 93 ? 6.241 2.904 7.840 1.00 98.25 93 ASN A N 1
ATOM 739 C CA . ASN A 1 93 ? 7.684 2.657 7.790 1.00 98.25 93 ASN A CA 1
ATOM 740 C C . ASN A 1 93 ? 8.098 1.901 6.517 1.00 98.25 93 ASN A C 1
ATOM 742 O O . ASN A 1 93 ? 9.085 2.261 5.875 1.00 98.25 93 ASN A O 1
ATOM 746 N N . TRP A 1 94 ? 7.318 0.903 6.107 1.00 98.38 94 TRP A N 1
ATOM 747 C CA . TRP A 1 94 ? 7.526 0.177 4.855 1.00 98.38 94 TRP A CA 1
ATOM 748 C C . TRP A 1 94 ? 7.346 1.066 3.624 1.00 98.38 94 TRP A C 1
ATOM 750 O O . TRP A 1 94 ? 8.131 0.965 2.678 1.00 98.38 94 TRP A O 1
ATOM 760 N N . ALA A 1 95 ? 6.389 1.996 3.648 1.00 98.38 95 ALA A N 1
ATOM 761 C CA . ALA A 1 95 ? 6.231 3.009 2.612 1.00 98.38 95 ALA A CA 1
ATOM 762 C C . ALA A 1 95 ? 7.474 3.909 2.509 1.00 98.38 95 ALA A C 1
ATOM 764 O O . ALA A 1 95 ? 7.971 4.127 1.404 1.00 98.38 95 ALA A O 1
ATOM 765 N N . ARG A 1 96 ? 8.045 4.358 3.641 1.00 98.44 96 ARG A N 1
ATOM 766 C CA . ARG A 1 96 ? 9.302 5.138 3.671 1.00 98.44 96 ARG A CA 1
ATOM 767 C C . ARG A 1 96 ? 10.477 4.346 3.078 1.00 98.44 96 ARG A C 1
ATOM 769 O O . ARG A 1 96 ? 11.220 4.881 2.252 1.00 98.44 96 ARG A O 1
ATOM 776 N N . SER A 1 97 ? 10.613 3.067 3.434 1.00 98.12 97 SER A N 1
ATOM 777 C CA . SER A 1 97 ? 11.603 2.150 2.844 1.00 98.12 97 SER A CA 1
ATOM 778 C C . SER A 1 97 ? 11.422 1.983 1.332 1.00 98.12 97 SER A C 1
ATOM 780 O O . SER A 1 97 ? 12.371 2.159 0.565 1.00 98.12 97 SER A O 1
ATOM 782 N N . THR A 1 98 ? 10.194 1.710 0.883 1.00 98.25 98 THR A N 1
ATOM 783 C CA . THR A 1 98 ? 9.868 1.555 -0.544 1.00 98.25 98 THR A CA 1
ATOM 784 C C . THR A 1 98 ? 10.166 2.842 -1.306 1.00 98.25 98 THR A C 1
ATOM 786 O O . THR A 1 98 ? 10.784 2.800 -2.365 1.00 98.25 98 THR A O 1
ATOM 789 N N . PHE A 1 99 ? 9.798 4.002 -0.755 1.00 98.31 99 PHE A N 1
ATOM 790 C CA . PHE A 1 99 ? 10.053 5.301 -1.372 1.00 98.31 99 PHE A CA 1
ATOM 791 C C . PHE A 1 99 ? 11.554 5.577 -1.534 1.00 98.31 99 PHE A C 1
ATOM 793 O O . PHE A 1 99 ? 11.982 6.104 -2.563 1.00 98.31 99 PHE A O 1
ATOM 800 N N . LYS A 1 100 ? 12.381 5.164 -0.564 1.00 98.25 100 LYS A N 1
ATOM 801 C CA . LYS A 1 100 ? 13.844 5.234 -0.680 1.00 98.25 100 LYS A CA 1
ATOM 802 C C . LYS A 1 100 ? 14.361 4.359 -1.826 1.00 98.25 100 LYS A C 1
ATOM 804 O O . LYS A 1 100 ? 15.187 4.826 -2.608 1.00 98.25 100 LYS A O 1
ATOM 809 N N . SER A 1 101 ? 13.870 3.127 -1.956 1.00 98.06 101 SER A N 1
ATOM 810 C CA . SER A 1 101 ? 14.216 2.245 -3.082 1.00 98.06 101 SER A CA 1
ATOM 811 C C . SER A 1 101 ? 13.756 2.826 -4.417 1.00 98.06 101 SER A C 1
ATOM 813 O O . SER A 1 101 ? 14.528 2.863 -5.367 1.00 98.06 101 SER A O 1
ATOM 815 N N . TYR A 1 102 ? 12.553 3.396 -4.460 1.00 98.00 102 TYR A N 1
ATOM 816 C CA . TYR A 1 102 ? 12.008 4.073 -5.630 1.00 98.00 102 TYR A CA 1
ATOM 817 C C . TYR A 1 102 ? 12.842 5.280 -6.071 1.00 98.00 102 TYR A C 1
ATOM 819 O O . TYR A 1 102 ? 13.044 5.485 -7.267 1.00 98.00 102 TYR A O 1
ATOM 827 N N . LYS A 1 103 ? 13.376 6.076 -5.140 1.00 97.19 103 LYS A N 1
ATOM 828 C CA . LYS A 1 103 ? 14.301 7.175 -5.470 1.00 97.19 103 LYS A CA 1
ATOM 829 C C . LYS A 1 103 ? 15.633 6.679 -6.046 1.00 97.19 103 LYS A C 1
ATOM 831 O O . LYS A 1 103 ? 16.226 7.399 -6.838 1.00 97.19 103 LYS A O 1
ATOM 836 N N . ASN A 1 104 ? 16.052 5.462 -5.695 1.00 97.19 104 ASN A N 1
ATOM 837 C CA . ASN A 1 104 ? 17.283 4.814 -6.164 1.00 97.19 104 ASN A CA 1
ATOM 838 C C . ASN A 1 104 ? 17.032 3.751 -7.251 1.00 97.19 104 ASN A C 1
ATOM 840 O O . ASN A 1 104 ? 17.872 2.875 -7.461 1.00 97.19 104 ASN A O 1
ATOM 844 N N . ARG A 1 105 ? 15.862 3.787 -7.896 1.00 97.25 105 ARG A N 1
ATOM 845 C CA . ARG A 1 105 ? 15.476 2.839 -8.945 1.00 97.25 105 ARG A CA 1
ATOM 846 C C . ARG A 1 105 ? 16.440 2.875 -10.130 1.00 97.25 105 ARG A C 1
ATOM 848 O O . ARG A 1 105 ? 17.136 3.870 -10.343 1.00 97.25 105 ARG A O 1
ATOM 855 N N . LYS A 1 106 ? 16.451 1.804 -10.920 1.00 95.81 106 LYS A N 1
ATOM 856 C CA . LYS A 1 106 ? 17.292 1.694 -12.115 1.00 95.81 106 LYS A CA 1
ATOM 857 C C . LYS A 1 106 ? 17.021 2.832 -13.090 1.00 95.81 106 LYS A C 1
ATOM 859 O O . LYS A 1 106 ? 15.879 3.241 -13.309 1.00 95.81 106 LYS A O 1
ATOM 864 N N . GLU A 1 107 ? 18.094 3.303 -13.711 1.00 95.81 107 GLU A N 1
ATOM 865 C CA . GLU A 1 107 ? 18.013 4.287 -14.780 1.00 95.81 107 GLU A CA 1
ATOM 866 C C . GLU A 1 107 ? 17.112 3.774 -15.915 1.00 95.81 107 GLU A C 1
ATOM 868 O O . GLU A 1 107 ? 17.166 2.603 -16.295 1.00 95.81 107 GLU A O 1
ATOM 873 N N . GLY A 1 108 ? 16.239 4.646 -16.420 1.00 93.88 108 GLY A N 1
ATOM 874 C CA . GLY A 1 108 ? 15.257 4.308 -17.452 1.00 93.88 108 GLY A CA 1
ATOM 875 C C . GLY A 1 108 ? 13.962 3.665 -16.943 1.00 93.88 108 GLY A C 1
ATOM 876 O O . GLY A 1 108 ? 13.024 3.535 -17.730 1.00 93.88 108 GLY A O 1
ATOM 877 N N . TYR A 1 109 ? 13.851 3.306 -15.656 1.00 96.31 109 TYR A N 1
ATOM 878 C CA . TYR A 1 109 ? 12.585 2.827 -15.096 1.00 96.31 109 TYR A CA 1
ATOM 879 C C . TYR A 1 109 ? 11.654 3.985 -14.693 1.00 96.31 109 TYR A C 1
ATOM 881 O O . TYR A 1 109 ? 11.981 4.814 -13.836 1.00 96.31 109 TYR A O 1
ATOM 889 N N . ASN A 1 110 ? 10.464 4.013 -15.304 1.00 95.19 110 ASN A N 1
ATOM 890 C CA . ASN A 1 110 ? 9.506 5.123 -15.227 1.00 95.19 110 ASN A CA 1
ATOM 891 C C . ASN A 1 110 ? 8.189 4.774 -14.510 1.00 95.19 110 ASN A C 1
ATOM 893 O O . ASN A 1 110 ? 7.222 5.525 -14.628 1.00 95.19 110 ASN A O 1
ATOM 897 N N . GLY A 1 111 ? 8.133 3.655 -13.781 1.00 97.50 111 GLY A N 1
ATOM 898 C CA . GLY A 1 111 ? 6.940 3.282 -13.020 1.00 97.50 111 GLY A CA 1
ATOM 899 C C . GLY A 1 111 ? 6.575 4.335 -11.968 1.00 97.50 111 GLY A C 1
ATOM 900 O O . GLY A 1 111 ? 7.448 4.973 -11.382 1.00 97.50 111 GLY A O 1
ATOM 901 N N . LEU A 1 112 ? 5.281 4.524 -11.721 1.00 98.25 112 LEU A N 1
ATOM 902 C CA . LEU A 1 112 ? 4.749 5.492 -10.768 1.00 98.25 112 LEU A CA 1
ATOM 903 C C . LEU A 1 112 ? 4.407 4.800 -9.449 1.00 98.25 112 LEU A C 1
ATOM 905 O O . LEU A 1 112 ? 3.539 3.932 -9.396 1.00 98.25 112 LEU A O 1
ATOM 909 N N . LEU A 1 113 ? 5.062 5.205 -8.362 1.00 98.44 113 LEU A N 1
ATOM 910 C CA . LEU A 1 113 ? 4.774 4.669 -7.032 1.00 98.44 113 LEU A CA 1
ATOM 911 C C . LEU A 1 113 ? 3.479 5.267 -6.469 1.00 98.44 113 LEU A C 1
ATOM 913 O O . LEU A 1 113 ? 3.372 6.480 -6.292 1.00 98.44 113 LEU A O 1
ATOM 917 N N . PHE A 1 114 ? 2.495 4.429 -6.167 1.00 98.62 114 PHE A N 1
ATOM 918 C CA . PHE A 1 114 ? 1.281 4.828 -5.461 1.00 98.62 114 PHE A CA 1
ATOM 919 C C . PHE A 1 114 ? 1.380 4.323 -4.029 1.00 98.62 114 PHE A C 1
ATOM 921 O O . PHE A 1 114 ? 1.392 3.120 -3.794 1.00 98.62 114 PHE A O 1
ATOM 928 N N . LEU A 1 115 ? 1.486 5.232 -3.062 1.00 98.44 115 LEU A N 1
ATOM 929 C CA . LEU A 1 115 ? 1.627 4.838 -1.663 1.00 98.44 115 LEU A CA 1
ATOM 930 C C . LEU A 1 115 ? 0.271 4.532 -1.029 1.00 98.44 115 LEU A C 1
ATOM 932 O O . LEU A 1 115 ? -0.720 5.198 -1.318 1.00 98.44 115 LEU A O 1
ATOM 936 N N . ILE A 1 116 ? 0.239 3.531 -0.150 1.00 98.44 116 ILE A N 1
ATOM 937 C CA . ILE A 1 116 ? -0.990 3.028 0.470 1.00 98.44 116 ILE A CA 1
ATOM 938 C C . ILE A 1 116 ? -1.156 3.643 1.854 1.00 98.44 116 ILE A C 1
ATOM 940 O O . ILE A 1 116 ? -0.247 3.611 2.683 1.00 98.44 116 ILE A O 1
ATOM 944 N N . THR A 1 117 ? -2.347 4.170 2.110 1.00 98.38 117 THR A N 1
ATOM 945 C CA . THR A 1 117 ? -2.763 4.645 3.430 1.00 98.38 117 THR A CA 1
ATOM 946 C C . THR A 1 117 ? -3.558 3.560 4.150 1.00 98.38 117 THR A C 1
ATOM 948 O O . THR A 1 117 ? -4.406 2.889 3.556 1.00 98.38 117 THR A O 1
ATOM 951 N N . GLN A 1 118 ? -3.284 3.395 5.443 1.00 97.94 118 GLN A N 1
ATOM 952 C CA . GLN A 1 118 ? -3.939 2.438 6.338 1.00 97.94 118 GLN A CA 1
ATOM 953 C C . GLN A 1 118 ? -4.521 3.176 7.557 1.00 97.94 118 GLN A C 1
ATOM 955 O O . GLN A 1 118 ? -4.579 4.404 7.587 1.00 97.94 118 GLN A O 1
ATOM 960 N N . GLY A 1 119 ? -5.028 2.439 8.543 1.00 97.44 119 GLY A N 1
ATOM 961 C CA . GLY A 1 119 ? -5.680 3.013 9.729 1.00 97.44 119 GLY A CA 1
ATOM 962 C C . GLY A 1 119 ? -6.947 2.285 10.160 1.00 97.44 119 GLY A C 1
ATOM 963 O O . GLY A 1 119 ? -7.602 2.718 11.108 1.00 97.44 119 GLY A O 1
ATOM 964 N N . ASN A 1 120 ? -7.303 1.194 9.467 1.00 97.00 120 ASN A N 1
ATOM 965 C CA . ASN A 1 120 ? -8.539 0.448 9.696 1.00 97.00 120 ASN A CA 1
ATOM 966 C C . ASN A 1 120 ? -9.742 1.425 9.699 1.00 97.00 120 ASN A C 1
ATOM 968 O O . ASN A 1 120 ? -9.783 2.337 8.866 1.00 97.00 120 ASN A O 1
ATOM 972 N N . PHE A 1 121 ? -10.700 1.286 10.615 1.00 97.94 121 PHE A N 1
ATOM 973 C CA . PHE A 1 121 ? -11.881 2.157 10.691 1.00 97.94 121 PHE A CA 1
ATOM 974 C C . PHE A 1 121 ? -11.766 3.243 11.775 1.00 97.94 121 PHE A C 1
ATOM 976 O O . PHE A 1 121 ? -12.773 3.712 12.306 1.00 97.94 121 PHE A O 1
ATOM 983 N N . PHE A 1 122 ? -10.535 3.679 12.076 1.00 98.50 122 PHE A N 1
ATOM 984 C CA . PHE A 1 122 ? -10.231 4.737 13.043 1.00 98.50 122 PHE A CA 1
ATOM 985 C C . PHE A 1 122 ? -9.773 6.018 12.330 1.00 98.50 122 PHE A C 1
ATOM 987 O O . PHE A 1 122 ? -8.731 6.053 11.672 1.00 98.50 122 PHE A O 1
ATOM 994 N N . LYS A 1 123 ? -10.564 7.093 12.441 1.00 98.62 123 LYS A N 1
ATOM 995 C CA . LYS A 1 123 ? -10.338 8.355 11.708 1.00 98.62 123 LYS A CA 1
ATOM 996 C C . LYS A 1 123 ? -9.007 9.025 12.054 1.00 98.62 123 LYS A C 1
ATOM 998 O O . LYS A 1 123 ? -8.346 9.572 11.179 1.00 98.62 123 LYS A O 1
ATOM 1003 N N . ASP A 1 124 ? -8.595 8.973 13.310 1.00 98.69 124 ASP A N 1
ATOM 1004 C CA . ASP A 1 124 ? -7.321 9.521 13.768 1.00 98.69 124 ASP A CA 1
ATOM 1005 C C . ASP A 1 124 ? -6.122 8.761 13.175 1.00 98.69 124 ASP A C 1
ATOM 1007 O O . ASP A 1 124 ? -5.193 9.398 12.672 1.00 98.69 124 ASP A O 1
ATOM 1011 N N . LEU A 1 125 ? -6.178 7.422 13.124 1.00 98.69 125 LEU A N 1
ATOM 1012 C CA . LEU A 1 125 ? -5.150 6.606 12.469 1.00 98.69 125 LEU A CA 1
ATOM 1013 C C . LEU A 1 125 ? -5.118 6.844 10.956 1.00 98.69 125 LEU A C 1
ATOM 1015 O O . LEU A 1 125 ? -4.035 7.008 10.393 1.00 98.69 125 LEU A O 1
ATOM 1019 N N . ARG A 1 126 ? -6.289 6.942 10.309 1.00 98.62 126 ARG A N 1
ATOM 1020 C CA . ARG A 1 126 ? -6.409 7.297 8.883 1.00 98.62 126 ARG A CA 1
ATOM 1021 C C . ARG A 1 126 ? -5.763 8.642 8.590 1.00 98.62 126 ARG A C 1
ATOM 1023 O O . ARG A 1 126 ? -4.931 8.741 7.695 1.00 98.62 126 ARG A O 1
ATOM 1030 N N . LYS A 1 127 ? -6.099 9.668 9.375 1.00 98.81 127 LYS A N 1
ATOM 1031 C CA . LYS A 1 127 ? -5.530 11.009 9.224 1.00 98.81 127 LYS A CA 1
ATOM 1032 C C . LYS A 1 127 ? -4.017 11.003 9.404 1.00 98.81 127 LYS A C 1
ATOM 1034 O O . LYS A 1 127 ? -3.320 11.620 8.605 1.00 98.81 127 LYS A O 1
ATOM 1039 N N . ARG A 1 128 ? -3.507 10.298 10.419 1.00 98.69 128 ARG A N 1
ATOM 1040 C CA . ARG A 1 128 ? -2.063 10.172 10.640 1.00 98.69 128 ARG A CA 1
ATOM 1041 C C . ARG A 1 128 ? -1.378 9.484 9.461 1.00 98.69 128 ARG A C 1
ATOM 1043 O O . ARG A 1 128 ? -0.439 10.047 8.919 1.00 98.69 128 ARG A O 1
ATOM 1050 N N . SER A 1 129 ? -1.889 8.333 9.021 1.00 98.56 129 SER A N 1
ATOM 1051 C CA . SER A 1 129 ? -1.336 7.606 7.873 1.00 98.56 129 SER A CA 1
ATOM 1052 C C . SER A 1 129 ? -1.326 8.466 6.610 1.00 98.56 129 SER A C 1
ATOM 1054 O O . SER A 1 129 ? -0.306 8.542 5.939 1.00 98.56 129 SER A O 1
ATOM 1056 N N . ILE A 1 130 ? -2.424 9.165 6.309 1.00 98.56 130 ILE A N 1
ATOM 1057 C CA . ILE A 1 130 ? -2.511 10.048 5.140 1.00 98.56 130 ILE A CA 1
ATOM 1058 C C . ILE A 1 130 ? -1.484 11.178 5.233 1.00 98.56 130 ILE A C 1
ATOM 1060 O O . ILE A 1 130 ? -0.778 11.417 4.260 1.00 98.56 130 ILE A O 1
ATOM 1064 N N . ASN A 1 131 ? -1.354 11.833 6.388 1.00 98.56 131 ASN A N 1
ATOM 1065 C CA . ASN A 1 131 ? -0.362 12.890 6.578 1.00 98.56 131 ASN A CA 1
ATOM 1066 C C . ASN A 1 131 ? 1.070 12.367 6.391 1.00 98.56 131 ASN A C 1
ATOM 1068 O O . ASN A 1 131 ? 1.824 12.953 5.620 1.00 98.56 131 ASN A O 1
ATOM 1072 N N . ASP A 1 132 ? 1.416 11.241 7.022 1.00 98.50 132 ASP A N 1
ATOM 1073 C CA . ASP A 1 132 ? 2.748 10.636 6.909 1.00 98.50 132 ASP A CA 1
ATOM 1074 C C . ASP A 1 132 ? 3.077 10.241 5.460 1.00 98.50 132 ASP A C 1
ATOM 1076 O O . ASP A 1 132 ? 4.214 10.380 5.008 1.00 98.50 132 ASP A O 1
ATOM 1080 N N . ILE A 1 133 ? 2.086 9.730 4.723 1.00 98.38 133 ILE A N 1
ATOM 1081 C CA . ILE A 1 133 ? 2.237 9.359 3.314 1.00 98.38 133 ILE A CA 1
ATOM 1082 C C . ILE A 1 133 ? 2.323 10.597 2.419 1.00 98.38 133 ILE A C 1
ATOM 1084 O O . ILE A 1 133 ? 3.083 10.580 1.460 1.00 98.38 133 ILE A O 1
ATOM 1088 N N . LEU A 1 134 ? 1.608 11.682 2.720 1.00 97.69 134 LEU A N 1
ATOM 1089 C CA . LEU A 1 134 ? 1.678 12.925 1.944 1.00 97.69 134 LEU A CA 1
ATOM 1090 C C . LEU A 1 134 ? 3.045 13.612 2.033 1.00 97.69 134 LEU A C 1
ATOM 1092 O O . LEU A 1 134 ? 3.445 14.274 1.077 1.00 97.69 134 LEU A O 1
ATOM 1096 N N . GLU A 1 135 ? 3.779 13.430 3.134 1.00 97.75 135 GLU A N 1
ATOM 1097 C CA . GLU A 1 135 ? 5.181 13.865 3.238 1.00 97.75 135 GLU A CA 1
ATOM 1098 C C . GLU A 1 135 ? 6.085 13.163 2.212 1.00 97.75 135 GLU A C 1
ATOM 1100 O O . GLU A 1 135 ? 7.094 13.715 1.767 1.00 97.75 135 GLU A O 1
ATOM 1105 N N . LEU A 1 136 ? 5.730 11.933 1.836 1.00 96.56 136 LEU A N 1
ATOM 1106 C CA . LEU A 1 136 ? 6.383 11.172 0.783 1.00 96.56 136 LEU A CA 1
ATOM 1107 C C . LEU A 1 136 ? 5.701 11.541 -0.530 1.00 96.56 136 LEU A C 1
ATOM 1109 O O . LEU A 1 136 ? 4.741 10.889 -0.920 1.00 96.56 136 LEU A O 1
ATOM 1113 N N . ASP A 1 137 ? 6.166 12.607 -1.186 1.00 94.44 137 ASP A N 1
ATOM 1114 C CA . ASP A 1 137 ? 5.567 13.178 -2.404 1.00 94.44 137 ASP A CA 1
ATOM 1115 C C . ASP A 1 137 ? 5.467 12.171 -3.572 1.00 94.44 137 ASP A C 1
ATOM 1117 O O . ASP A 1 137 ? 6.270 12.138 -4.508 1.00 94.44 137 ASP A O 1
ATOM 1121 N N . SER A 1 138 ? 4.476 11.291 -3.475 1.00 95.81 138 SER A N 1
ATOM 1122 C CA . SER A 1 138 ? 4.209 10.194 -4.388 1.00 95.81 138 SER A CA 1
ATOM 1123 C C . SER A 1 138 ? 3.233 10.661 -5.461 1.00 95.81 138 SER A C 1
ATOM 1125 O O . SER A 1 138 ? 2.332 11.456 -5.161 1.00 95.81 138 SER A O 1
ATOM 1127 N N . PRO A 1 139 ? 3.358 10.176 -6.709 1.00 96.75 139 PRO A N 1
ATOM 1128 C CA . PRO A 1 139 ? 2.480 10.585 -7.802 1.00 96.75 139 PRO A CA 1
ATOM 1129 C C . PRO A 1 139 ? 1.011 10.193 -7.604 1.00 96.75 139 PRO A C 1
ATOM 1131 O O . PRO A 1 139 ? 0.156 10.810 -8.226 1.00 96.75 139 PRO A O 1
ATOM 1134 N N . GLY A 1 140 ? 0.699 9.219 -6.745 1.00 97.94 140 GLY A N 1
ATOM 1135 C CA . GLY A 1 140 ? -0.671 8.839 -6.407 1.00 97.94 140 GLY A CA 1
ATOM 1136 C C . GLY A 1 140 ? -0.776 8.227 -5.015 1.00 97.94 140 GLY A C 1
ATOM 1137 O O . GLY A 1 140 ? 0.235 7.860 -4.407 1.00 97.94 140 GLY A O 1
ATOM 1138 N N . ILE A 1 141 ? -2.005 8.152 -4.505 1.00 98.38 141 ILE A N 1
ATOM 1139 C CA . ILE A 1 141 ? -2.295 7.648 -3.160 1.00 98.38 141 ILE A CA 1
ATOM 1140 C C . ILE A 1 141 ? -3.417 6.624 -3.234 1.00 98.38 141 ILE A C 1
ATOM 1142 O O . ILE A 1 141 ? -4.469 6.869 -3.828 1.00 98.38 141 ILE A O 1
ATOM 1146 N N . ALA A 1 142 ? -3.193 5.485 -2.596 1.00 98.31 142 ALA A N 1
ATOM 1147 C CA . ALA A 1 142 ? -4.181 4.445 -2.438 1.00 98.31 142 ALA A CA 1
ATOM 1148 C C . ALA A 1 142 ? -4.811 4.473 -1.038 1.00 98.31 142 ALA A C 1
ATOM 1150 O O . ALA A 1 142 ? -4.154 4.754 -0.030 1.00 98.31 142 ALA A O 1
ATOM 1151 N N . ILE A 1 143 ? -6.104 4.174 -0.980 1.00 98.31 143 ILE A N 1
ATOM 1152 C CA . ILE A 1 143 ? -6.877 3.994 0.246 1.00 98.31 143 ILE A CA 1
ATOM 1153 C C . ILE A 1 143 ? -7.027 2.485 0.435 1.00 98.31 143 ILE A C 1
ATOM 1155 O O . ILE A 1 143 ? -7.874 1.867 -0.204 1.00 98.31 143 ILE A O 1
ATOM 1159 N N . GLY A 1 144 ? -6.162 1.901 1.268 1.00 96.88 144 GLY A N 1
ATOM 1160 C CA . GLY A 1 144 ? -6.140 0.463 1.542 1.00 96.88 144 GLY A CA 1
ATOM 1161 C C . GLY A 1 144 ? -6.923 0.081 2.800 1.00 96.88 144 GLY A C 1
ATOM 1162 O O . GLY A 1 144 ? -7.335 0.938 3.590 1.00 96.88 144 GLY A O 1
ATOM 1163 N N . GLY A 1 145 ? -7.123 -1.222 3.008 1.00 94.44 145 GLY A N 1
ATOM 1164 C CA . GLY A 1 145 ? -7.733 -1.756 4.236 1.00 94.44 145 GLY A CA 1
ATOM 1165 C C . GLY A 1 145 ? -9.192 -1.339 4.443 1.00 94.44 145 GLY A C 1
ATOM 1166 O O . GLY A 1 145 ? -9.618 -1.120 5.577 1.00 94.44 145 GLY A O 1
ATOM 1167 N N . ILE A 1 146 ? -9.921 -1.162 3.343 1.00 94.81 146 ILE A N 1
ATOM 1168 C CA . ILE A 1 146 ? -11.382 -1.072 3.277 1.00 94.81 146 ILE A CA 1
ATOM 1169 C C . ILE A 1 146 ? -11.876 -2.166 2.318 1.00 94.81 146 ILE A C 1
ATOM 1171 O O . ILE A 1 146 ? -11.074 -2.770 1.616 1.00 94.81 146 ILE A O 1
ATOM 1175 N N . SER A 1 147 ? -13.168 -2.473 2.326 1.00 93.69 147 SER A N 1
ATOM 1176 C CA . SER A 1 147 ? -13.758 -3.657 1.693 1.00 93.69 147 SER A CA 1
ATOM 1177 C C . SER A 1 147 ? -13.210 -4.987 2.247 1.00 93.69 147 SER A C 1
ATOM 1179 O O . SER A 1 147 ? -13.007 -5.957 1.514 1.00 93.69 147 SER A O 1
ATOM 1181 N N . VAL A 1 148 ? -13.000 -5.048 3.565 1.00 93.00 148 VAL A N 1
ATOM 1182 C CA . VAL A 1 148 ? -12.388 -6.171 4.305 1.00 93.00 148 VAL A CA 1
ATOM 1183 C C . VAL A 1 148 ? -13.362 -6.858 5.276 1.00 93.00 148 VAL A C 1
ATOM 1185 O O . VAL A 1 148 ? -12.942 -7.560 6.198 1.00 93.00 148 VAL A O 1
ATOM 1188 N N . GLY A 1 149 ? -14.670 -6.663 5.078 1.00 92.94 149 GLY A N 1
ATOM 1189 C CA . GLY A 1 149 ? -15.746 -7.308 5.846 1.00 92.94 149 GLY A CA 1
ATOM 1190 C C . GLY A 1 149 ? -16.586 -6.361 6.709 1.00 92.94 149 GLY A C 1
ATOM 1191 O O . GLY A 1 149 ? -17.424 -6.818 7.483 1.00 92.94 149 GLY A O 1
ATOM 1192 N N . GLU A 1 150 ? -16.376 -5.052 6.600 1.00 97.06 150 GLU A N 1
ATOM 1193 C CA . GLU A 1 150 ? -17.166 -4.032 7.284 1.00 97.06 150 GLU A CA 1
ATOM 1194 C C . GLU A 1 150 ? -18.580 -3.844 6.692 1.00 97.06 150 GLU A C 1
ATOM 1196 O O . GLU A 1 150 ? -18.824 -4.141 5.518 1.00 97.06 150 GLU A O 1
ATOM 1201 N N . PRO A 1 151 ? -19.517 -3.247 7.453 1.00 97.81 151 PRO A N 1
ATOM 1202 C CA . PRO A 1 151 ? -20.776 -2.755 6.903 1.00 97.81 151 PRO A CA 1
ATOM 1203 C C . PRO A 1 151 ? -20.569 -1.636 5.872 1.00 97.81 151 PRO A C 1
ATOM 1205 O O . PRO A 1 151 ? -19.706 -0.772 6.034 1.00 97.81 151 PRO A O 1
ATOM 1208 N N . ARG A 1 152 ? -21.451 -1.568 4.865 1.00 97.31 152 ARG A N 1
ATOM 1209 C CA . ARG A 1 152 ? -21.417 -0.543 3.800 1.00 97.31 152 ARG A CA 1
ATOM 1210 C C . ARG A 1 152 ? -21.345 0.891 4.335 1.00 97.31 152 ARG A C 1
ATOM 1212 O O . ARG A 1 152 ? -20.655 1.728 3.764 1.00 97.31 152 ARG A O 1
ATOM 1219 N N . GLU A 1 153 ? -22.055 1.181 5.418 1.00 98.12 153 GLU A N 1
ATOM 1220 C CA . GLU A 1 153 ? -22.060 2.505 6.050 1.00 98.12 153 GLU A CA 1
ATOM 1221 C C . GLU A 1 153 ? -20.670 2.883 6.571 1.00 98.12 153 GLU A C 1
ATOM 1223 O O . GLU A 1 153 ? -20.221 4.008 6.371 1.00 98.12 153 GLU A O 1
ATOM 1228 N N . LYS A 1 154 ? -19.952 1.921 7.166 1.00 97.81 154 LYS A N 1
ATOM 1229 C CA . LYS A 1 154 ? -18.584 2.118 7.656 1.00 97.81 154 LYS A CA 1
ATOM 1230 C C . LYS A 1 154 ? -17.578 2.256 6.523 1.00 97.81 154 LYS A C 1
ATOM 1232 O O . LYS A 1 154 ? -16.696 3.109 6.616 1.00 97.81 154 LYS A O 1
ATOM 1237 N N . TYR A 1 155 ? -17.746 1.487 5.447 1.00 98.25 155 TYR A N 1
ATOM 1238 C CA . TYR A 1 155 ? -16.975 1.659 4.214 1.00 98.25 155 TYR A CA 1
ATOM 1239 C C . TYR A 1 155 ? -17.100 3.093 3.680 1.00 98.25 155 TYR A C 1
ATOM 1241 O O . TYR A 1 155 ? -16.091 3.770 3.491 1.00 98.25 155 TYR A O 1
ATOM 1249 N N . LEU A 1 156 ? -18.334 3.581 3.490 1.00 98.31 156 LEU A N 1
ATOM 1250 C CA . LEU A 1 156 ? -18.588 4.920 2.949 1.00 98.31 156 LEU A CA 1
ATOM 1251 C C . LEU A 1 156 ? -18.067 6.021 3.880 1.00 98.31 156 LEU A C 1
ATOM 1253 O O . LEU A 1 156 ? -17.421 6.949 3.403 1.00 98.31 156 LEU A O 1
ATOM 1257 N N . GLU A 1 157 ? -18.279 5.884 5.193 1.00 98.38 157 GLU A N 1
ATOM 1258 C CA . GLU A 1 157 ? -17.793 6.836 6.199 1.00 98.38 157 GLU A CA 1
ATOM 1259 C C . GLU A 1 157 ? -16.269 7.023 6.123 1.00 98.38 157 GLU A C 1
ATOM 1261 O O . GLU A 1 157 ? -15.770 8.151 6.108 1.00 98.38 157 GLU A O 1
ATOM 1266 N N . ILE A 1 158 ? -15.513 5.921 6.087 1.00 98.31 158 ILE A N 1
ATOM 1267 C CA . ILE A 1 158 ? -14.047 5.970 6.073 1.00 98.31 158 ILE A CA 1
ATOM 1268 C C . ILE A 1 158 ? -13.507 6.361 4.703 1.00 98.31 158 ILE A C 1
ATOM 1270 O O . ILE A 1 158 ? -12.522 7.103 4.641 1.00 98.31 158 ILE A O 1
ATOM 1274 N N . LEU A 1 159 ? -14.142 5.911 3.620 1.00 98.44 159 LEU A N 1
ATOM 1275 C CA . LEU A 1 159 ? -13.771 6.308 2.268 1.00 98.44 159 LEU A CA 1
ATOM 1276 C C . LEU A 1 159 ? -13.932 7.819 2.077 1.00 98.44 159 LEU A C 1
ATOM 1278 O O . LEU A 1 159 ? -12.985 8.477 1.647 1.00 98.44 159 LEU A O 1
ATOM 1282 N N . GLU A 1 160 ? -15.089 8.378 2.438 1.00 98.31 160 GLU A N 1
ATOM 1283 C CA . GLU A 1 160 ? -15.343 9.817 2.349 1.00 98.31 160 GLU A CA 1
ATOM 1284 C C . GLU A 1 160 ? -14.319 10.590 3.184 1.00 98.31 160 GLU A C 1
ATOM 1286 O O . GLU A 1 160 ? -13.593 11.429 2.643 1.00 98.31 160 GLU A O 1
ATOM 1291 N N . TYR A 1 161 ? -14.178 10.234 4.466 1.00 98.69 161 TYR A N 1
ATOM 1292 C CA . TYR A 1 161 ? -13.232 10.877 5.374 1.00 98.69 161 TYR A CA 1
ATOM 1293 C C . TYR A 1 161 ? -11.795 10.868 4.833 1.00 98.69 161 TYR A C 1
ATOM 1295 O O . TYR A 1 161 ? -11.135 11.904 4.810 1.00 98.69 161 TYR A O 1
ATOM 1303 N N . SER A 1 162 ? -11.318 9.713 4.362 1.00 98.31 162 SER A N 1
ATOM 1304 C CA . SER A 1 162 ? -9.953 9.564 3.842 1.00 98.31 162 SER A CA 1
ATOM 1305 C C . SER A 1 162 ? -9.762 10.329 2.531 1.00 98.31 162 SER A C 1
ATOM 1307 O O . SER A 1 162 ? -8.748 10.998 2.340 1.00 98.31 162 SER A O 1
ATOM 1309 N N . SER A 1 163 ? -10.753 10.287 1.637 1.00 97.75 163 SER A N 1
ATOM 1310 C CA . SER A 1 163 ? -10.684 10.949 0.331 1.00 97.75 163 SER A CA 1
ATOM 1311 C C . SER A 1 163 ? -10.579 12.475 0.433 1.00 97.75 163 SER A C 1
ATOM 1313 O O . SER A 1 163 ? -9.862 13.081 -0.366 1.00 97.75 163 SER A O 1
ATOM 1315 N N . LEU A 1 164 ? -11.236 13.079 1.434 1.00 98.00 164 LEU A N 1
ATOM 1316 C CA . LEU A 1 164 ? -11.212 14.521 1.700 1.00 98.00 164 LEU A CA 1
ATOM 1317 C C . LEU A 1 164 ? -9.853 15.017 2.208 1.00 98.00 164 LEU A C 1
ATOM 1319 O O . LEU A 1 164 ? -9.523 16.185 2.016 1.00 98.00 164 LEU A O 1
ATOM 1323 N N . LEU A 1 165 ? -9.074 14.143 2.848 1.00 98.31 165 LEU A N 1
ATOM 1324 C CA . LEU A 1 165 ? -7.735 14.464 3.346 1.00 98.31 165 LEU A CA 1
ATOM 1325 C C . LEU A 1 165 ? -6.658 14.346 2.261 1.00 98.31 165 LEU A C 1
ATOM 1327 O O . LEU A 1 165 ? -5.579 14.915 2.405 1.00 98.31 165 LEU A O 1
ATOM 1331 N N . ILE A 1 166 ? -6.940 13.625 1.174 1.00 97.94 166 ILE A N 1
ATOM 1332 C CA . ILE A 1 166 ? -6.023 13.488 0.041 1.00 97.94 166 ILE A CA 1
ATOM 1333 C C . ILE A 1 166 ? -6.223 14.677 -0.919 1.00 97.94 166 ILE A C 1
ATOM 1335 O O . ILE A 1 166 ? -7.369 14.949 -1.300 1.00 97.94 166 ILE A O 1
ATOM 1339 N N . PRO A 1 167 ? -5.152 15.364 -1.366 1.00 97.12 167 PRO A N 1
ATOM 1340 C CA . PRO A 1 167 ? -5.248 16.473 -2.314 1.00 97.12 167 PRO A CA 1
ATOM 1341 C C . PRO A 1 167 ? -5.965 16.097 -3.619 1.00 97.12 167 PRO A C 1
ATOM 1343 O O . PRO A 1 167 ? -5.888 14.961 -4.088 1.00 97.12 167 PRO A O 1
ATOM 1346 N N . LYS A 1 168 ? -6.703 17.046 -4.209 1.00 96.12 168 LYS A N 1
ATOM 1347 C CA . LYS A 1 168 ? -7.576 16.789 -5.375 1.00 96.12 168 LYS A CA 1
ATOM 1348 C C . LYS A 1 168 ? -6.810 16.501 -6.660 1.00 96.12 168 LYS A C 1
ATOM 1350 O O . LYS A 1 168 ? -7.347 15.827 -7.531 1.00 96.12 168 LYS A O 1
ATOM 1355 N N . GLU A 1 169 ? -5.595 17.007 -6.760 1.00 96.12 169 GLU A N 1
ATOM 1356 C CA . GLU A 1 169 ? -4.688 16.853 -7.887 1.00 96.12 169 GLU A CA 1
ATOM 1357 C C . GLU A 1 169 ? -3.977 15.494 -7.912 1.00 96.12 169 GLU A C 1
ATOM 1359 O O . GLU A 1 169 ? -3.500 15.083 -8.968 1.00 96.12 169 GLU A O 1
ATOM 1364 N N . LYS A 1 170 ? -3.923 14.775 -6.779 1.00 96.06 170 LYS A N 1
ATOM 1365 C CA . LYS A 1 170 ? -3.345 13.430 -6.727 1.00 96.06 170 LYS A CA 1
ATOM 1366 C C . LYS A 1 170 ? -4.413 12.386 -7.092 1.00 96.06 170 LYS A C 1
ATOM 1368 O O . LYS A 1 170 ? -5.505 12.402 -6.515 1.00 96.06 170 LYS A O 1
ATOM 1373 N N . PRO A 1 171 ? -4.124 11.446 -8.011 1.00 97.69 171 PRO A N 1
ATOM 1374 C CA . PRO A 1 171 ? -4.962 10.277 -8.233 1.00 97.69 171 PRO A CA 1
ATOM 1375 C C . PRO A 1 171 ? -5.220 9.529 -6.922 1.00 97.69 171 PRO A C 1
ATOM 1377 O O . PRO A 1 171 ? -4.291 9.262 -6.153 1.00 97.69 171 PRO A O 1
ATOM 1380 N N . ARG A 1 172 ? -6.490 9.184 -6.694 1.00 97.69 172 ARG A N 1
ATOM 1381 C CA . ARG A 1 172 ? -6.942 8.384 -5.553 1.00 97.69 172 ARG A CA 1
ATOM 1382 C C . ARG A 1 172 ? -7.315 6.999 -6.051 1.00 97.69 172 ARG A C 1
ATOM 1384 O O . ARG A 1 172 ? -8.203 6.881 -6.893 1.00 97.69 172 ARG A O 1
ATOM 1391 N N . TYR A 1 173 ? -6.660 5.974 -5.528 1.00 97.94 173 TYR A N 1
ATOM 1392 C CA . TYR A 1 173 ? -6.973 4.586 -5.843 1.00 97.94 173 TYR A CA 1
ATOM 1393 C C . TYR A 1 173 ? -7.650 3.920 -4.643 1.00 97.94 173 TYR A C 1
ATOM 1395 O O . TYR A 1 173 ? -7.061 3.815 -3.574 1.00 97.94 173 TYR A O 1
ATOM 1403 N N . VAL A 1 174 ? -8.902 3.506 -4.800 1.00 96.94 174 VAL A N 1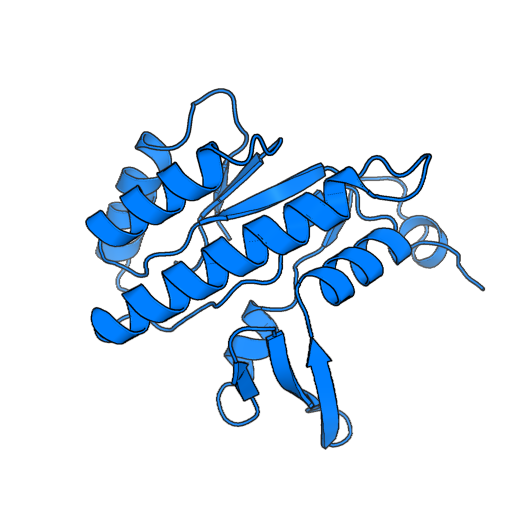
ATOM 1404 C CA . VAL A 1 174 ? -9.600 2.690 -3.798 1.00 96.94 174 VAL A CA 1
ATOM 1405 C C . VAL A 1 174 ? -9.288 1.229 -4.104 1.00 96.94 174 VAL A C 1
ATOM 1407 O O . VAL A 1 174 ? -9.628 0.778 -5.199 1.00 96.94 174 VAL A O 1
ATOM 1410 N N . MET A 1 175 ? -8.596 0.553 -3.182 1.00 91.31 175 MET A N 1
ATOM 1411 C CA . MET A 1 175 ? -8.156 -0.843 -3.323 1.00 91.31 175 MET A CA 1
ATOM 1412 C C . MET A 1 175 ? -9.197 -1.827 -2.807 1.00 91.31 175 MET A C 1
ATOM 1414 O O . MET A 1 175 ? -9.856 -1.494 -1.796 1.00 91.31 175 MET A O 1
#

Foldseek 3Di:
DQQALCSVVVDPDADADELCQVVVVVQVVAWDDDLFFIWGADPPPRDIDTDGQLNSLVVCVSNLHQEYETRAHADAAPDDQVVQLVRQVSLLVSLVVNLVSVVVRDPPRNHFYAREAGRHLDLVSLLVSLVSVVVSVGQAYEHDRAPRDDDPVSSVVSCVSNVVSHDPNHHYHYD

Organism: Borrelia bissettiae (NCBI:txid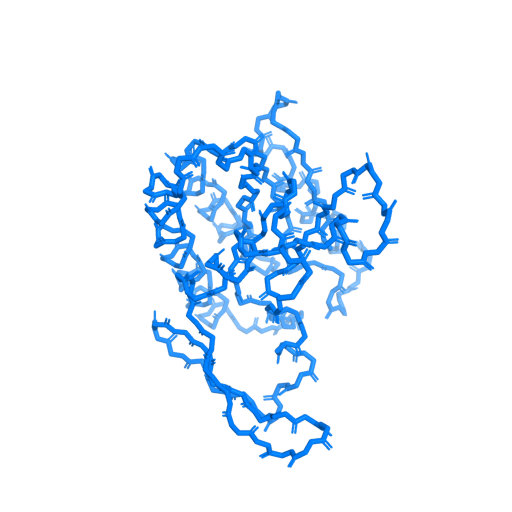64897)

InterPro domains:
  IPR002616 tRNA-guanine(15) transglycosylase-like [PF01702] (2-175)
  IPR002616 tRNA-guanine(15) transglycosylase-like [TIGR00449] (2-175)
  IPR036511 Queuine tRNA-ribosyltransferase-like [G3DSA:3.20.20.105] (1-175)
  IPR036511 Queuine tRNA-ribosyltransferase-like [SSF51713] (1-175)
  IPR050076 Archaeosine Synthase Type 1/Queuine TRNA-Ribosyltransferase [PTHR46499] (3-175)

Radius of gyration: 16.11 Å; chains: 1; bounding box: 40×43×45 Å

Secondary structure (DSSP, 8-state):
---SHHHHH---S--EE--SHHHHHHTGGGEEE-SS-EEEE-TTT--EEEE-HHHHHHHHHHHT-SEE--------TT--HHHHHHHHHHHHHHHHHHHHHHHTPPTT--PEEEEEE--TT-HHHHHHHHHHHHTS--SEEEE-S-SSS--HHHHHHHHHHHHHHS-TTS-EEE-

Sequence (175 aa):
KYGSLHNFTTWNKNFLTDSGGFQVFSLSGLRKIDLKGVHFKSHLDGSYHYFTPEGVFAMQEIFGSDIIMPLDICSSYGIDYNEANLYTNITTNWARSTFKSYKNRKEGYNGLLFLITQGNFFKDLRKRSINDILELDSPGIAIGGISVGEPREKYLEILEYSSLLIPKEKPRYVM